Protein AF-A0A8B7QQX5-F1 (afdb_monomer_lite)

Radius of gyration: 15.17 Å; chains: 1; bounding box: 39×31×39 Å

InterPro domains:
  IPR019342 NADH:ubiquinone oxidoreductase, iron-sulphur subunit 5 [PF10200] (1-75)
  IPR019342 NADH:ubiquinone oxidoreductase, iron-sulphur subunit 5 [PTHR15224] (20-74)

pLDDT: mean 93.89, std 4.1, range [70.75, 97.25]

Structure (mmCIF, N/CA/C/O backbone):
data_AF-A0A8B7QQX5-F1
#
_entry.id   AF-A0A8B7QQX5-F1
#
loop_
_atom_site.group_PDB
_atom_site.id
_atom_site.type_symbol
_atom_site.label_atom_id
_atom_site.label_alt_id
_atom_site.label_comp_id
_atom_site.label_asym_id
_atom_site.label_entity_id
_atom_site.label_seq_id
_atom_site.pdbx_PDB_ins_code
_atom_site.Cartn_x
_atom_site.Cartn_y
_atom_site.Cartn_z
_atom_site.occupancy
_atom_site.B_iso_or_equiv
_atom_site.auth_seq_id
_atom_site.auth_comp_id
_atom_site.auth_asym_id
_atom_site.auth_atom_id
_atom_site.pdbx_PDB_model_num
ATOM 1 N N . MET A 1 1 ? 22.186 -2.129 2.770 1.00 72.62 1 MET A N 1
ATOM 2 C CA . MET A 1 1 ? 22.435 -3.051 1.639 1.00 72.62 1 MET A CA 1
ATOM 3 C C . MET A 1 1 ? 21.797 -2.446 0.394 1.00 72.62 1 MET A C 1
ATOM 5 O O . MET A 1 1 ? 20.713 -1.893 0.544 1.00 72.62 1 MET A O 1
ATOM 9 N N . PRO A 1 2 ? 22.446 -2.462 -0.780 1.00 90.75 2 PRO A N 1
ATOM 10 C CA . PRO A 1 2 ? 21.869 -1.903 -2.005 1.00 90.75 2 PRO A CA 1
ATOM 11 C C . PRO A 1 2 ? 20.729 -2.780 -2.551 1.00 90.75 2 PRO A C 1
ATOM 13 O O . PRO A 1 2 ? 20.821 -4.005 -2.506 1.00 90.75 2 PRO A O 1
ATOM 16 N N . PHE A 1 3 ? 19.674 -2.155 -3.084 1.00 92.94 3 PHE A N 1
ATOM 17 C CA . PHE A 1 3 ? 18.581 -2.835 -3.787 1.00 92.94 3 PHE A CA 1
ATOM 18 C C . PHE A 1 3 ? 18.809 -2.745 -5.301 1.00 92.94 3 PHE A C 1
ATOM 20 O O . PHE A 1 3 ? 18.666 -1.676 -5.895 1.00 92.94 3 PHE A O 1
ATOM 27 N N . PHE A 1 4 ? 19.199 -3.858 -5.922 1.00 93.31 4 PHE A N 1
ATOM 28 C CA . PHE A 1 4 ? 19.364 -3.948 -7.373 1.00 93.31 4 PHE A CA 1
ATOM 29 C C . PHE A 1 4 ? 18.057 -4.418 -8.013 1.00 93.31 4 PHE A C 1
ATOM 31 O O . PHE A 1 4 ? 17.730 -5.603 -7.971 1.00 93.31 4 PHE A O 1
ATOM 38 N N . ASP A 1 5 ? 17.315 -3.499 -8.629 1.00 91.75 5 ASP A N 1
ATOM 39 C CA . ASP A 1 5 ? 16.012 -3.785 -9.243 1.00 91.75 5 ASP A CA 1
ATOM 40 C C . ASP A 1 5 ? 16.146 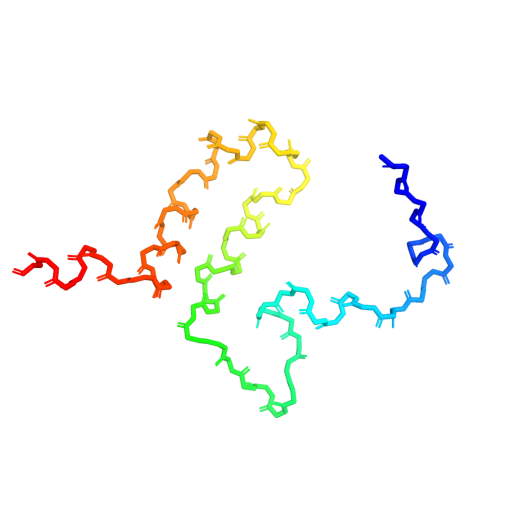-4.474 -10.621 1.00 91.75 5 ASP A C 1
ATOM 42 O O . ASP A 1 5 ? 15.808 -3.930 -11.676 1.00 91.75 5 ASP A O 1
ATOM 46 N N . ILE A 1 6 ? 16.700 -5.692 -10.616 1.00 94.00 6 ILE A N 1
ATOM 47 C CA . ILE A 1 6 ? 16.896 -6.527 -11.813 1.00 94.00 6 ILE A CA 1
ATOM 48 C C . ILE A 1 6 ? 15.544 -6.955 -12.392 1.00 94.00 6 ILE A C 1
ATOM 50 O O . ILE A 1 6 ? 15.382 -6.985 -13.610 1.00 94.00 6 ILE A O 1
ATOM 54 N N . GLN A 1 7 ? 14.560 -7.220 -11.527 1.00 93.50 7 GLN A N 1
ATOM 55 C CA . GLN A 1 7 ? 13.210 -7.610 -11.932 1.00 93.50 7 GLN A CA 1
ATOM 56 C C . GLN A 1 7 ? 12.535 -6.533 -12.783 1.00 93.50 7 GLN A C 1
ATOM 58 O O . GLN A 1 7 ? 11.942 -6.854 -13.806 1.00 93.50 7 GLN A O 1
ATOM 63 N N . LYS A 1 8 ? 12.673 -5.244 -12.430 1.00 92.75 8 LYS A N 1
ATOM 64 C CA . LYS A 1 8 ? 12.132 -4.151 -13.259 1.00 92.75 8 LYS A CA 1
ATOM 65 C C . LYS A 1 8 ? 12.881 -4.003 -14.567 1.00 92.75 8 LYS A C 1
ATOM 67 O O . LYS A 1 8 ? 12.274 -3.686 -15.579 1.00 92.75 8 LYS A O 1
ATOM 72 N N . ARG A 1 9 ? 14.201 -4.188 -14.532 1.00 94.56 9 ARG A N 1
ATOM 73 C CA . ARG A 1 9 ? 15.056 -3.982 -15.700 1.00 94.56 9 ARG A CA 1
ATOM 74 C C . ARG A 1 9 ? 14.877 -5.066 -16.763 1.00 94.56 9 ARG A C 1
ATOM 76 O O . ARG A 1 9 ? 14.977 -4.753 -17.942 1.00 94.56 9 ARG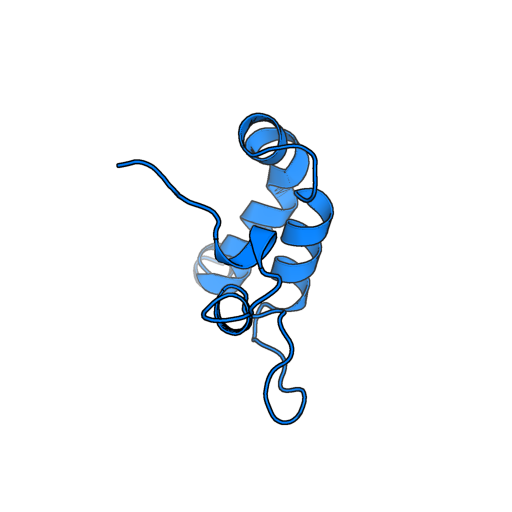 A O 1
ATOM 83 N N . LEU A 1 10 ? 14.664 -6.313 -16.346 1.00 95.12 10 LEU A N 1
ATOM 84 C CA . LEU A 1 10 ? 14.474 -7.466 -17.233 1.00 95.12 10 LEU A CA 1
ATOM 85 C C . LEU A 1 10 ? 12.997 -7.822 -17.460 1.00 95.12 10 LEU A C 1
ATOM 87 O O . LEU A 1 10 ? 12.725 -8.763 -18.195 1.00 95.12 10 LEU A O 1
ATOM 91 N N . ASP A 1 11 ? 12.074 -7.096 -16.825 1.00 92.88 11 ASP A N 1
ATOM 92 C CA . ASP A 1 11 ? 10.625 -7.333 -16.865 1.00 92.88 11 ASP A CA 1
ATOM 93 C C . ASP A 1 11 ? 10.214 -8.770 -16.481 1.00 92.88 11 ASP A C 1
ATOM 95 O O . ASP A 1 11 ? 9.300 -9.370 -17.039 1.00 92.88 11 ASP A O 1
ATOM 99 N N . VAL A 1 12 ? 10.919 -9.346 -15.501 1.00 94.94 12 VAL A N 1
ATOM 100 C CA . VAL A 1 12 ? 10.631 -10.685 -14.965 1.00 94.94 12 VAL A CA 1
ATOM 101 C C . VAL A 1 12 ? 9.904 -10.544 -13.633 1.00 94.94 12 VAL A C 1
ATOM 103 O O . VAL A 1 12 ? 10.343 -9.801 -12.755 1.00 94.94 12 VAL A O 1
ATOM 106 N N . ASN A 1 13 ? 8.813 -11.290 -13.460 1.00 92.00 13 ASN A N 1
ATOM 107 C CA . ASN A 1 13 ? 8.061 -11.349 -12.211 1.00 92.00 13 ASN A CA 1
ATOM 108 C C . ASN A 1 13 ? 8.489 -12.573 -11.385 1.00 92.00 13 ASN A C 1
ATOM 110 O O . ASN A 1 13 ? 7.982 -13.672 -11.606 1.00 92.00 13 ASN A O 1
ATOM 114 N N . LEU A 1 14 ? 9.443 -12.392 -10.464 1.00 93.31 14 LEU A N 1
ATOM 115 C CA . LEU A 1 14 ? 9.879 -13.463 -9.558 1.00 93.31 14 LEU A CA 1
ATOM 116 C C . LEU A 1 14 ? 9.043 -13.477 -8.273 1.00 93.31 14 LEU A C 1
ATOM 118 O O . LEU A 1 14 ? 8.554 -14.531 -7.867 1.00 93.31 14 LEU A O 1
ATOM 122 N N . ASP A 1 15 ? 8.860 -12.310 -7.651 1.00 93.88 15 ASP A N 1
ATOM 123 C CA . ASP A 1 15 ? 8.208 -12.163 -6.341 1.00 93.88 15 ASP A CA 1
ATOM 124 C C . ASP A 1 15 ? 7.056 -11.140 -6.315 1.00 93.88 15 ASP A C 1
ATOM 126 O O . ASP A 1 15 ? 6.224 -11.178 -5.408 1.00 93.88 15 ASP A O 1
ATOM 130 N N . ARG A 1 16 ? 6.942 -10.262 -7.321 1.00 91.38 16 ARG A N 1
ATOM 131 C CA . ARG A 1 16 ? 5.964 -9.154 -7.337 1.00 91.38 16 ARG A CA 1
ATOM 132 C C . ARG A 1 16 ? 4.509 -9.599 -7.305 1.00 91.38 16 ARG A C 1
ATOM 134 O O . ARG A 1 16 ? 3.652 -8.835 -6.886 1.00 91.38 16 ARG A O 1
ATOM 141 N N . TRP A 1 17 ? 4.212 -10.810 -7.759 1.00 91.12 17 TRP A N 1
ATOM 142 C CA . TRP A 1 17 ? 2.856 -11.359 -7.738 1.00 91.12 17 TRP A CA 1
ATOM 143 C C . TRP A 1 17 ? 2.329 -11.630 -6.318 1.00 91.12 17 TRP A C 1
ATOM 145 O O . TRP A 1 17 ? 1.117 -11.691 -6.135 1.00 91.12 17 TRP A O 1
ATOM 155 N N . MET A 1 18 ? 3.207 -11.773 -5.317 1.00 93.00 18 MET A N 1
ATOM 156 C CA . MET A 1 18 ? 2.827 -12.093 -3.932 1.00 93.00 18 MET A CA 1
ATOM 157 C C . MET A 1 18 ? 2.945 -10.891 -2.974 1.00 93.00 18 MET A C 1
ATOM 159 O O . MET A 1 18 ? 2.674 -11.021 -1.784 1.00 93.00 18 MET A O 1
ATOM 163 N N . THR A 1 19 ? 3.368 -9.716 -3.447 1.00 93.81 19 THR A N 1
ATOM 164 C CA . THR A 1 19 ? 3.688 -8.584 -2.556 1.00 93.81 19 THR A CA 1
ATOM 165 C C . THR A 1 19 ? 2.467 -7.883 -1.967 1.00 93.81 19 THR A C 1
ATOM 167 O O . THR A 1 19 ? 2.564 -7.349 -0.865 1.00 93.81 19 THR A O 1
ATOM 170 N N . ILE A 1 20 ? 1.340 -7.873 -2.680 1.00 95.25 20 ILE A N 1
ATOM 171 C CA . ILE A 1 20 ? 0.103 -7.189 -2.275 1.00 95.25 20 ILE A CA 1
ATOM 172 C C . ILE A 1 20 ? -1.063 -8.177 -2.243 1.00 95.25 20 ILE A C 1
ATOM 174 O O . ILE A 1 20 ? -1.140 -9.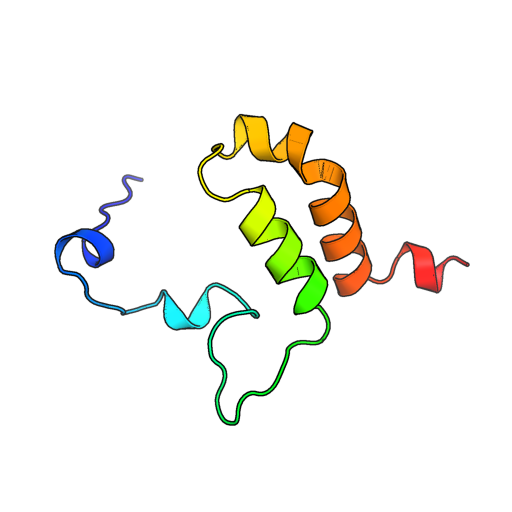088 -3.071 1.00 95.25 20 ILE A O 1
ATOM 178 N N . GLN A 1 21 ? -2.013 -7.989 -1.327 1.00 93.38 21 GLN A N 1
ATOM 179 C CA . GLN A 1 21 ? -3.213 -8.835 -1.277 1.00 93.38 21 GLN A CA 1
ATOM 180 C C . GLN A 1 21 ? -4.201 -8.471 -2.389 1.00 93.38 21 GLN A C 1
ATOM 182 O O . GLN A 1 21 ? -5.067 -9.272 -2.739 1.00 93.38 21 GLN A O 1
ATOM 187 N N . SER A 1 22 ? -4.066 -7.267 -2.951 1.00 93.06 22 SER A N 1
ATOM 188 C CA . SER A 1 22 ? -4.875 -6.782 -4.072 1.00 93.06 22 SER A CA 1
ATOM 189 C C . SER A 1 22 ? -4.396 -7.243 -5.450 1.00 93.06 22 SER A C 1
ATOM 191 O O . SER A 1 22 ? -5.007 -6.873 -6.452 1.00 93.06 22 SER A O 1
ATOM 193 N N . ALA A 1 23 ? -3.339 -8.057 -5.518 1.00 92.94 23 ALA A N 1
ATOM 194 C CA . ALA A 1 23 ? -2.902 -8.700 -6.753 1.00 92.94 23 ALA A CA 1
ATOM 195 C C . ALA A 1 23 ? -3.910 -9.759 -7.221 1.00 92.94 23 ALA A C 1
ATOM 197 O O . ALA A 1 23 ? -4.809 -10.175 -6.488 1.00 92.94 23 ALA A O 1
ATOM 198 N N . GLU A 1 24 ? -3.740 -10.223 -8.458 1.00 92.00 24 GLU A N 1
ATOM 199 C CA . GLU A 1 24 ? -4.548 -11.310 -8.996 1.00 92.00 24 GLU A CA 1
ATOM 200 C C . GLU A 1 24 ? -4.320 -12.596 -8.191 1.00 92.00 24 GLU A C 1
ATOM 202 O O . GLU A 1 24 ? -3.239 -13.183 -8.197 1.00 92.00 24 GLU A O 1
ATOM 207 N N . GLN A 1 25 ? -5.359 -13.021 -7.475 1.00 93.50 25 GLN A N 1
ATOM 208 C CA . GLN A 1 25 ? -5.368 -14.271 -6.727 1.00 93.50 25 GLN A CA 1
ATOM 209 C C . GLN A 1 25 ? -5.986 -15.397 -7.566 1.00 93.50 25 GLN A C 1
ATOM 211 O O . GLN A 1 25 ? -6.898 -15.148 -8.370 1.00 93.50 25 GLN A O 1
ATOM 216 N N . PRO A 1 26 ? -5.577 -16.660 -7.341 1.00 94.19 26 PRO A N 1
ATOM 217 C CA . PRO A 1 26 ? -6.251 -17.814 -7.921 1.00 94.19 26 PRO A CA 1
ATOM 218 C C . PRO A 1 26 ? -7.762 -17.753 -7.666 1.00 94.19 26 PRO A C 1
ATOM 220 O O . PRO A 1 26 ? -8.211 -17.412 -6.572 1.00 94.19 26 PRO A O 1
ATOM 223 N N . HIS A 1 27 ? -8.558 -18.067 -8.690 1.00 93.81 27 HIS A N 1
ATOM 224 C CA . HIS A 1 27 ? -10.027 -18.020 -8.640 1.00 93.81 27 HIS A CA 1
ATOM 225 C C . HIS A 1 27 ? -10.640 -16.642 -8.324 1.00 93.81 27 HIS A C 1
ATOM 227 O O . HIS A 1 27 ? -11.815 -16.579 -7.967 1.00 93.81 27 HIS A O 1
ATOM 233 N N . LYS A 1 28 ? -9.889 -15.541 -8.488 1.00 93.50 28 LYS A N 1
ATOM 234 C CA . LYS A 1 28 ? -10.358 -14.167 -8.214 1.00 93.50 28 LYS A CA 1
ATOM 235 C C . LYS A 1 28 ? -10.864 -13.983 -6.777 1.00 93.50 28 LYS A C 1
ATOM 237 O O . LYS A 1 28 ? -11.804 -13.229 -6.531 1.00 93.50 28 LYS A O 1
ATOM 242 N N . LEU A 1 29 ? -10.253 -14.692 -5.830 1.00 92.75 29 LEU A N 1
ATOM 243 C CA . LEU A 1 29 ? -10.580 -14.570 -4.415 1.00 92.75 29 LEU A CA 1
ATOM 244 C C . LEU A 1 29 ? -10.085 -13.222 -3.879 1.00 92.75 29 LEU A C 1
ATOM 246 O O . LEU A 1 29 ? -8.898 -12.918 -3.941 1.00 92.75 29 LEU A O 1
ATOM 250 N N . SER A 1 30 ? -10.995 -12.417 -3.335 1.00 92.50 30 SER A N 1
ATOM 251 C CA . SER A 1 30 ? -10.653 -11.141 -2.704 1.00 92.50 30 SER A CA 1
ATOM 252 C C . SER A 1 30 ? -10.163 -11.342 -1.270 1.00 92.50 30 SER A C 1
ATOM 254 O O . SER A 1 30 ? -10.758 -12.111 -0.509 1.00 92.50 30 SER A O 1
ATOM 256 N N . SER A 1 31 ? -9.140 -10.592 -0.860 1.00 93.75 31 SER A N 1
ATOM 257 C CA . SER A 1 31 ? -8.738 -10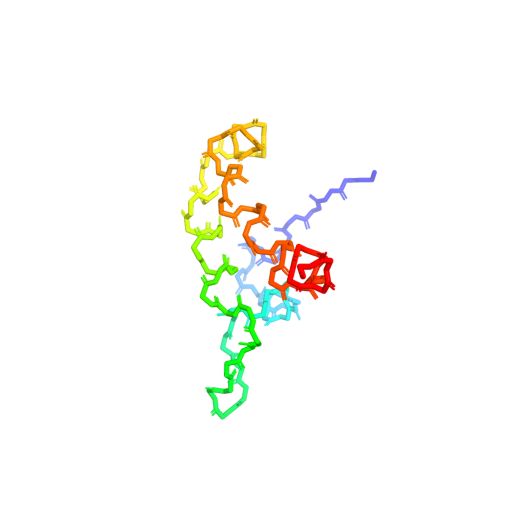.520 0.547 1.00 93.75 31 SER A CA 1
ATOM 258 C C . SER A 1 31 ? -9.785 -9.787 1.398 1.00 93.75 31 SER A C 1
ATOM 260 O O . SER A 1 31 ? -10.638 -9.054 0.892 1.00 93.75 31 SER A O 1
ATOM 262 N N . ARG A 1 32 ? -9.720 -9.958 2.725 1.00 93.56 32 ARG A N 1
ATOM 263 C CA . ARG A 1 32 ? -10.660 -9.307 3.660 1.00 93.56 32 ARG A CA 1
ATOM 264 C C . ARG A 1 32 ? -10.599 -7.778 3.605 1.00 93.56 32 ARG A C 1
ATOM 266 O O . ARG A 1 32 ? -11.615 -7.135 3.842 1.00 93.56 32 ARG A O 1
ATOM 273 N N . CYS A 1 33 ? -9.422 -7.221 3.324 1.00 96.38 33 CYS A N 1
ATOM 274 C CA . CYS A 1 33 ? -9.167 -5.779 3.292 1.00 96.38 33 CYS A CA 1
ATOM 275 C C . CYS A 1 33 ? -8.822 -5.276 1.883 1.00 96.38 33 CYS A C 1
ATOM 277 O O . CYS A 1 33 ? -8.199 -4.229 1.750 1.00 96.38 33 CYS A O 1
ATOM 279 N N . HIS A 1 34 ? -9.257 -5.997 0.842 1.00 95.75 34 HIS A N 1
ATOM 280 C CA . HIS A 1 34 ? -8.920 -5.716 -0.556 1.00 95.75 34 HIS A CA 1
ATOM 281 C C . HIS A 1 34 ? -9.212 -4.269 -0.977 1.00 95.75 34 HIS A C 1
ATOM 283 O O . HIS A 1 34 ? -8.369 -3.630 -1.599 1.00 95.75 34 HIS A O 1
ATOM 289 N N . ALA A 1 35 ? -10.389 -3.744 -0.618 1.00 96.12 35 ALA A N 1
ATOM 290 C CA . ALA A 1 35 ? -10.790 -2.382 -0.972 1.00 96.12 35 ALA A CA 1
ATOM 291 C C . ALA A 1 35 ? -9.870 -1.332 -0.328 1.00 96.12 35 ALA A C 1
ATOM 293 O O . ALA A 1 35 ? -9.269 -0.535 -1.035 1.00 96.12 35 ALA A O 1
ATOM 294 N N . PHE A 1 36 ? -9.675 -1.409 0.992 1.00 97.12 36 PHE A N 1
ATOM 295 C CA . PHE A 1 36 ? -8.827 -0.462 1.721 1.00 97.12 36 PHE A CA 1
ATOM 296 C C . PHE A 1 36 ? -7.363 -0.512 1.272 1.00 97.12 36 PHE A C 1
ATOM 298 O O . PHE A 1 36 ? -6.719 0.524 1.141 1.00 97.12 36 PHE A O 1
ATOM 305 N N . GLU A 1 37 ? -6.833 -1.709 1.005 1.00 96.75 37 GLU A N 1
ATOM 306 C CA . GLU A 1 37 ? -5.468 -1.854 0.492 1.00 96.75 37 GLU A CA 1
ATOM 307 C C . GLU A 1 37 ? -5.328 -1.252 -0.907 1.00 96.75 37 GLU A C 1
ATOM 309 O O . GLU A 1 37 ? -4.342 -0.576 -1.197 1.00 96.75 37 GLU A O 1
ATOM 314 N N . LYS A 1 38 ? -6.322 -1.471 -1.774 1.00 96.88 38 LYS A N 1
ATOM 315 C CA . LYS A 1 38 ? -6.335 -0.916 -3.126 1.00 96.88 38 LYS A CA 1
ATOM 316 C C . LYS A 1 38 ? -6.384 0.614 -3.101 1.00 96.88 38 LYS A C 1
ATOM 318 O O . LYS A 1 38 ? -5.554 1.232 -3.761 1.00 96.88 38 LYS A O 1
ATOM 323 N N . ASP A 1 39 ? -7.270 1.203 -2.302 1.00 96.31 39 ASP A N 1
ATOM 324 C CA . ASP A 1 39 ? -7.400 2.660 -2.175 1.00 96.31 39 ASP A CA 1
ATOM 325 C C . ASP A 1 39 ? -6.100 3.293 -1.648 1.00 96.31 39 ASP A C 1
ATOM 327 O O . ASP A 1 39 ? -5.624 4.301 -2.173 1.00 96.31 39 ASP A O 1
ATOM 331 N N . TRP A 1 40 ? -5.457 2.657 -0.661 1.00 97.00 40 TRP A N 1
ATOM 332 C CA . TRP A 1 40 ? -4.170 3.115 -0.134 1.00 97.00 40 TRP A CA 1
ATOM 333 C C . TRP A 1 40 ? -3.039 3.042 -1.172 1.00 97.00 40 TRP A C 1
ATOM 335 O O . TRP A 1 40 ? -2.240 3.979 -1.291 1.00 97.00 40 TRP A O 1
ATOM 345 N N . ILE A 1 41 ? -2.963 1.959 -1.951 1.00 95.94 41 ILE A N 1
ATOM 346 C CA . ILE A 1 41 ? -1.971 1.819 -3.026 1.00 95.94 41 ILE A CA 1
ATOM 347 C C . ILE A 1 41 ? -2.219 2.863 -4.119 1.00 95.94 41 ILE A C 1
ATOM 349 O O . ILE A 1 41 ? -1.272 3.512 -4.556 1.00 95.94 41 ILE A O 1
ATOM 353 N N . GLU A 1 42 ? -3.469 3.061 -4.539 1.00 95.88 42 GLU A N 1
ATOM 354 C CA . GLU A 1 42 ? -3.828 4.044 -5.567 1.00 95.88 42 GLU A CA 1
ATOM 355 C C . GLU A 1 42 ? -3.527 5.479 -5.118 1.00 95.88 42 GLU A C 1
ATOM 357 O O . GLU A 1 42 ? -2.978 6.254 -5.901 1.00 95.88 42 GLU A O 1
ATOM 362 N N . CYS A 1 43 ? -3.782 5.813 -3.848 1.00 96.12 43 CYS A N 1
ATOM 363 C CA . CYS A 1 43 ? -3.414 7.109 -3.278 1.00 96.12 43 CYS A CA 1
ATOM 364 C C . CYS A 1 43 ? -1.890 7.308 -3.229 1.00 96.12 43 CYS A C 1
ATOM 366 O O . CYS A 1 43 ? -1.367 8.356 -3.610 1.00 96.12 43 CYS A O 1
ATOM 368 N N . SER A 1 44 ? -1.150 6.298 -2.760 1.00 95.88 44 SER A N 1
ATOM 369 C CA . SER A 1 44 ? 0.299 6.404 -2.530 1.00 95.88 44 SER A CA 1
ATOM 370 C C . SER A 1 44 ? 1.151 6.237 -3.794 1.00 95.88 44 SER A C 1
ATOM 372 O O . SER A 1 44 ? 2.364 6.495 -3.778 1.00 95.88 44 SER A O 1
ATOM 374 N N . HIS A 1 45 ? 0.541 5.839 -4.911 1.00 95.62 45 HIS A N 1
ATOM 375 C CA . HIS A 1 45 ? 1.243 5.577 -6.155 1.00 95.62 45 HIS A CA 1
ATOM 376 C C . HIS A 1 45 ? 1.854 6.858 -6.755 1.00 95.62 45 HIS A C 1
ATOM 378 O O . HIS A 1 45 ? 1.165 7.777 -7.189 1.00 95.62 45 HIS A O 1
ATOM 384 N N . GLY A 1 46 ? 3.187 6.907 -6.836 1.00 93.25 46 GLY A N 1
ATOM 385 C CA . GLY A 1 46 ? 3.927 7.966 -7.538 1.00 93.25 46 GLY A CA 1
ATOM 386 C C . GLY A 1 46 ? 4.267 9.218 -6.717 1.00 93.25 46 GLY A C 1
ATOM 387 O O . GLY A 1 46 ? 5.072 10.025 -7.177 1.00 93.25 46 GLY A O 1
ATOM 388 N N . ILE A 1 47 ? 3.747 9.366 -5.495 1.00 93.19 47 ILE A N 1
ATOM 389 C CA . ILE A 1 47 ? 4.038 10.525 -4.621 1.00 93.19 47 ILE A CA 1
ATOM 390 C C . ILE A 1 47 ? 5.266 10.331 -3.714 1.00 93.19 47 ILE A C 1
ATOM 392 O O . ILE A 1 47 ? 5.793 11.299 -3.162 1.00 93.19 47 ILE A O 1
ATOM 396 N N . GLY A 1 48 ? 5.760 9.093 -3.599 1.00 93.31 48 GLY A N 1
ATOM 397 C CA . GLY A 1 48 ? 6.884 8.725 -2.735 1.00 93.31 48 GLY A CA 1
ATOM 398 C C . GLY A 1 48 ? 6.496 8.620 -1.255 1.00 93.31 48 GLY A C 1
ATOM 399 O O . GLY A 1 48 ? 5.509 9.197 -0.805 1.00 93.31 48 GLY A O 1
ATOM 400 N N . THR A 1 49 ? 7.288 7.883 -0.473 1.00 92.44 49 THR A N 1
ATOM 401 C CA . THR A 1 49 ? 6.939 7.503 0.912 1.00 92.44 49 THR A CA 1
ATOM 402 C C . THR A 1 49 ? 6.750 8.697 1.850 1.00 92.44 49 THR A C 1
ATOM 404 O O . THR A 1 49 ? 5.790 8.728 2.611 1.00 92.44 49 THR A O 1
ATOM 407 N N . ILE A 1 50 ? 7.616 9.712 1.754 1.00 93.81 50 ILE A N 1
ATOM 408 C CA . ILE A 1 50 ? 7.608 10.889 2.643 1.00 93.81 50 ILE A CA 1
ATOM 409 C C . ILE A 1 50 ? 6.302 11.687 2.520 1.00 93.81 50 ILE A C 1
ATOM 411 O O . ILE A 1 50 ? 5.784 12.201 3.511 1.00 93.81 50 ILE A O 1
ATOM 415 N N . ARG A 1 51 ? 5.772 11.818 1.298 1.00 94.44 51 ARG A N 1
ATOM 416 C CA . ARG A 1 51 ? 4.501 12.512 1.059 1.00 94.44 51 ARG A CA 1
ATOM 417 C C . ARG A 1 51 ? 3.311 11.603 1.325 1.00 94.44 51 ARG A C 1
ATOM 419 O O . ARG A 1 51 ? 2.361 12.057 1.956 1.00 94.44 51 ARG A O 1
ATOM 426 N N . ALA A 1 52 ? 3.394 10.333 0.926 1.00 95.88 52 ALA A N 1
ATOM 427 C CA . ALA A 1 52 ? 2.343 9.344 1.161 1.00 95.88 52 ALA A CA 1
ATOM 428 C C . ALA A 1 52 ? 1.984 9.199 2.644 1.00 95.88 52 ALA A C 1
ATOM 430 O O . ALA A 1 52 ? 0.811 9.058 2.968 1.00 95.88 52 ALA A O 1
ATOM 431 N N . GLU A 1 53 ? 2.961 9.316 3.546 1.00 94.25 53 GLU A N 1
ATOM 432 C CA . GLU A 1 53 ? 2.722 9.263 4.993 1.00 94.25 53 GLU A CA 1
ATOM 433 C C . GLU A 1 53 ? 1.789 10.381 5.497 1.00 94.25 53 GLU A C 1
ATOM 435 O O . GLU A 1 53 ? 1.063 10.200 6.474 1.00 94.25 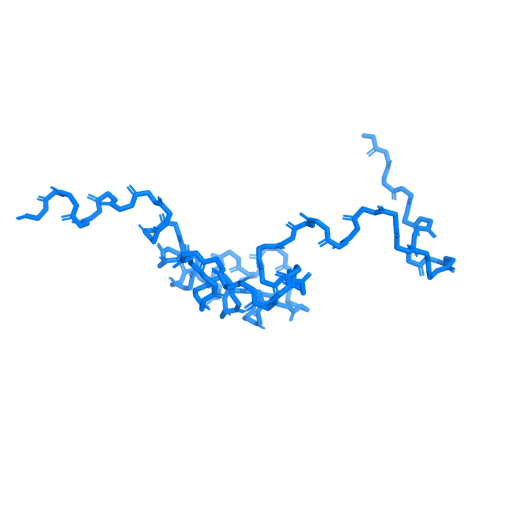53 GLU A O 1
ATOM 440 N N . LYS A 1 54 ? 1.792 11.545 4.836 1.00 95.31 54 LYS A N 1
ATOM 441 C CA . LYS A 1 54 ? 0.964 12.698 5.219 1.00 95.31 54 LYS A CA 1
ATOM 442 C C . LYS A 1 54 ? -0.318 12.798 4.404 1.00 95.31 54 LYS A C 1
ATOM 444 O O . LYS A 1 54 ? -1.362 13.091 4.975 1.00 95.31 54 LYS A O 1
ATOM 449 N N . GLU A 1 55 ? -0.224 12.602 3.091 1.00 94.19 55 GLU A N 1
ATOM 450 C CA . GLU A 1 55 ? -1.339 12.781 2.154 1.00 94.19 55 GLU A CA 1
ATOM 451 C C . GLU A 1 55 ? -2.304 11.589 2.186 1.00 94.19 55 GLU A C 1
ATOM 453 O O . GLU A 1 55 ? -3.507 11.812 2.234 1.00 94.19 55 GLU A O 1
ATOM 458 N N . CYS A 1 56 ? -1.796 10.353 2.276 1.00 96.62 56 CYS A N 1
ATOM 459 C CA . CYS A 1 56 ? -2.599 9.119 2.269 1.00 96.62 56 CYS A CA 1
ATOM 460 C C . CYS A 1 56 ? -2.784 8.518 3.670 1.00 96.62 56 CYS A C 1
ATOM 462 O O . CYS A 1 56 ? -2.823 7.297 3.862 1.00 96.62 56 CYS A O 1
ATOM 464 N N . LYS A 1 57 ? -2.790 9.384 4.688 1.00 96.81 57 LYS A N 1
ATOM 465 C CA . LYS A 1 57 ? -2.826 8.966 6.091 1.00 96.81 57 LYS A CA 1
ATOM 466 C C . LYS A 1 57 ? -4.155 8.299 6.453 1.00 96.81 57 LYS A C 1
ATOM 468 O O . LYS A 1 57 ? -4.162 7.359 7.241 1.00 96.81 57 LYS A O 1
ATOM 473 N N . ILE A 1 58 ? -5.260 8.787 5.894 1.00 96.81 58 ILE A N 1
ATOM 474 C CA . ILE A 1 58 ? -6.610 8.306 6.213 1.00 96.81 58 ILE A CA 1
ATOM 475 C C . ILE A 1 58 ? -6.787 6.883 5.677 1.00 96.81 58 ILE A C 1
ATOM 477 O O . ILE A 1 58 ? -7.139 5.979 6.427 1.00 96.81 58 ILE A O 1
ATOM 481 N N . GLU A 1 59 ? -6.431 6.671 4.414 1.00 96.94 59 GLU A N 1
ATOM 482 C CA . GLU A 1 59 ? -6.499 5.389 3.715 1.00 96.94 59 GLU A CA 1
ATOM 483 C C . GLU A 1 59 ? -5.630 4.340 4.418 1.00 96.94 59 GLU A C 1
ATOM 485 O O . GLU A 1 59 ? -6.039 3.193 4.603 1.00 96.94 59 GLU A O 1
ATOM 490 N N . TYR A 1 60 ? -4.443 4.747 4.877 1.00 96.88 60 TYR A N 1
ATOM 491 C CA . TYR A 1 60 ? -3.567 3.872 5.646 1.00 96.88 60 TYR A CA 1
ATOM 492 C C . TYR A 1 60 ? -4.152 3.508 7.019 1.00 96.88 60 TYR A C 1
ATOM 494 O O . TYR A 1 60 ? -4.099 2.346 7.424 1.00 96.88 60 TYR A O 1
ATOM 502 N N . GLU A 1 61 ? -4.724 4.470 7.749 1.00 97.12 61 GLU A N 1
ATOM 503 C CA . GLU A 1 61 ? -5.357 4.204 9.046 1.00 97.12 61 GLU A CA 1
ATOM 504 C C . GLU A 1 61 ? -6.572 3.276 8.921 1.00 97.12 61 GLU A C 1
ATOM 506 O O . GLU A 1 61 ? -6.744 2.390 9.763 1.00 97.12 61 GLU A O 1
ATOM 511 N N . ASP A 1 62 ? -7.376 3.435 7.869 1.00 97.19 62 ASP A N 1
ATOM 512 C CA . ASP A 1 62 ? -8.515 2.561 7.578 1.00 97.19 62 ASP A CA 1
ATOM 513 C C . ASP A 1 62 ? -8.057 1.150 7.190 1.00 97.19 62 ASP A C 1
ATOM 515 O O . ASP A 1 62 ? -8.618 0.157 7.664 1.00 97.19 62 ASP A O 1
ATOM 519 N N . PHE A 1 63 ? -6.981 1.030 6.407 1.00 96.94 63 PHE A N 1
ATOM 520 C CA . PHE A 1 63 ? -6.374 -0.263 6.093 1.00 96.94 63 PHE A CA 1
ATOM 521 C C . PHE A 1 63 ? -5.856 -0.980 7.352 1.00 96.94 63 PHE A C 1
ATOM 523 O O . PHE A 1 63 ? -6.157 -2.159 7.570 1.00 96.94 63 PHE A O 1
ATOM 530 N N . VAL A 1 64 ? -5.142 -0.269 8.231 1.00 97.00 64 VAL A N 1
ATOM 531 C CA . VAL A 1 64 ? -4.642 -0.815 9.505 1.00 97.00 64 VAL A CA 1
ATOM 532 C C . VAL A 1 64 ? -5.793 -1.205 10.438 1.00 97.00 64 VAL A C 1
ATOM 534 O O . VAL A 1 64 ? -5.733 -2.255 11.088 1.00 97.00 64 VAL A O 1
ATOM 537 N N . GLU A 1 65 ? -6.865 -0.409 10.495 1.00 97.25 65 GLU A N 1
ATOM 538 C CA . GLU A 1 65 ? -8.069 -0.755 11.255 1.00 97.25 65 GLU A CA 1
ATOM 539 C C . GLU A 1 65 ? -8.737 -2.004 10.684 1.00 97.25 65 GLU A C 1
ATOM 541 O O . GLU A 1 65 ? -9.077 -2.901 11.451 1.00 97.25 65 GLU A O 1
ATOM 546 N N . CYS A 1 66 ? -8.845 -2.135 9.361 1.00 96.38 66 CYS A N 1
ATOM 547 C CA . CYS A 1 66 ? -9.437 -3.315 8.744 1.00 96.38 66 CYS A CA 1
ATOM 548 C C . CYS A 1 66 ? -8.687 -4.605 9.119 1.00 96.38 66 CYS A C 1
ATOM 550 O O . CYS A 1 66 ? -9.333 -5.627 9.398 1.00 96.38 66 CYS A O 1
ATOM 552 N N . LEU A 1 67 ? -7.349 -4.553 9.158 1.00 95.75 67 LEU A N 1
ATOM 553 C CA . LEU A 1 67 ? -6.486 -5.683 9.512 1.00 95.75 67 LEU A CA 1
ATOM 554 C C . LEU A 1 67 ? -6.577 -6.049 10.997 1.00 95.75 67 LEU A C 1
ATOM 556 O O . LEU A 1 67 ? -6.723 -7.224 11.335 1.00 95.75 67 LEU A O 1
ATOM 560 N N . LEU A 1 68 ? -6.475 -5.056 11.885 1.00 96.12 68 LEU A N 1
ATOM 561 C CA . LEU A 1 68 ? -6.330 -5.285 13.327 1.00 96.12 68 LEU A CA 1
ATOM 562 C C . LEU A 1 68 ? -7.648 -5.201 14.105 1.00 96.12 68 LEU A C 1
ATOM 564 O O . LEU A 1 68 ? -7.725 -5.681 15.233 1.00 96.12 68 LEU A O 1
ATOM 568 N N . ARG A 1 69 ? -8.674 -4.563 13.535 1.00 94.75 69 ARG A N 1
ATOM 569 C CA . ARG A 1 69 ? -10.013 -4.336 14.108 1.00 94.75 69 ARG A CA 1
ATOM 570 C C . ARG A 1 69 ? -10.016 -3.717 15.508 1.00 94.75 69 ARG A C 1
ATOM 572 O O . ARG A 1 69 ? -10.968 -3.889 16.265 1.00 94.75 69 ARG A O 1
ATOM 579 N N . GLN A 1 70 ? -8.972 -2.966 15.868 1.00 94.81 70 GLN A N 1
ATOM 580 C CA . GLN A 1 70 ? -8.798 -2.420 17.222 1.00 94.81 70 GLN A CA 1
ATOM 581 C C . GLN A 1 70 ? -9.933 -1.475 17.632 1.00 94.81 70 GLN A C 1
ATOM 583 O O . GLN A 1 70 ? -10.435 -1.567 18.753 1.00 94.81 70 GLN A O 1
ATOM 588 N N . LYS A 1 71 ? -10.349 -0.572 16.732 1.00 94.06 71 LYS A N 1
ATOM 589 C CA . LYS A 1 71 ? -11.450 0.368 16.997 1.00 94.06 71 LYS A CA 1
ATOM 590 C C . LYS A 1 71 ? -12.783 -0.377 17.051 1.00 94.06 71 LYS A C 1
ATOM 592 O O . LYS A 1 71 ? -13.610 -0.060 17.898 1.00 94.06 71 LYS A O 1
ATOM 597 N N . THR A 1 72 ? -12.959 -1.385 16.195 1.00 91.56 72 THR A N 1
ATOM 598 C CA . THR A 1 72 ? -14.167 -2.218 16.163 1.00 91.56 72 THR A CA 1
ATOM 599 C C . THR A 1 72 ? -14.357 -3.031 17.453 1.00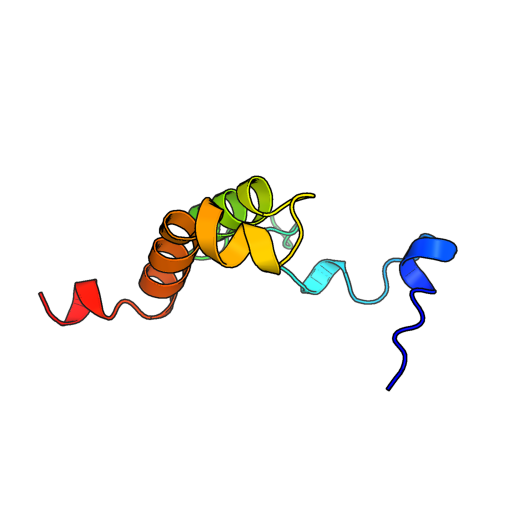 91.56 72 THR A C 1
ATOM 601 O O . THR A 1 72 ? -15.462 -3.080 17.975 1.00 91.56 72 THR A O 1
ATOM 604 N N . VAL A 1 73 ? -13.294 -3.643 17.991 1.00 94.94 73 VAL A N 1
ATOM 605 C CA . VAL A 1 73 ? -13.353 -4.487 19.206 1.00 94.94 73 VAL A CA 1
ATOM 606 C C . VAL A 1 73 ? -13.533 -3.669 20.486 1.00 94.94 73 VAL A C 1
ATOM 608 O O . VAL A 1 73 ? -14.124 -4.146 21.448 1.00 94.94 73 VAL A O 1
ATOM 611 N N . ARG A 1 74 ? -13.000 -2.445 20.525 1.00 89.50 74 ARG A N 1
ATOM 612 C CA . ARG A 1 74 ? -13.064 -1.567 21.704 1.00 89.50 74 ARG A CA 1
ATOM 613 C C . ARG A 1 74 ? -14.417 -0.856 21.865 1.00 89.50 74 ARG A C 1
ATOM 615 O O . ARG A 1 74 ? -14.616 -0.176 22.870 1.00 89.50 74 ARG A O 1
ATOM 622 N N . LYS A 1 75 ? -15.288 -0.953 20.864 1.00 70.75 75 LYS A N 1
ATOM 623 C CA . LYS A 1 75 ? -16.586 -0.281 20.809 1.00 70.75 75 LYS A CA 1
ATOM 624 C C . LYS A 1 75 ? -17.638 -1.040 21.609 1.00 70.75 75 LYS A C 1
ATOM 626 O O . LYS A 1 75 ? -18.445 -0.345 22.260 1.00 70.75 75 LYS A O 1
#

Sequence (75 aa):
MPFFDIQKRLDVNLDRWMTIQSAEQPHKLSSRCHAFEKDWIECSHGIGTIRAEKECKIEYEDFVECLLRQKTVRK

Secondary structure (DSSP, 8-state):
-----HHHHHT--SSGGGS-TTS--GGGPPPTTHHHHHHHHHHHTTT-HHHHHHHTHHHHHHHHHHHH-HHHHT-

Foldseek 3Di:
DDDDPVCVVVVPDDDVQPPAQLHQDVVNDHDQLNPLRVLLCVQDPPPDDVVSVPRVVVSVVVSVCSVPVPVVVVD

Organism: Hipposideros armiger (NCBI:txid186990)